Protein AF-A0A838RJD8-F1 (afdb_monomer_lite)

pLDDT: mean 88.14, std 15.05, range [35.25, 98.0]

Foldseek 3Di:
DDDPPVVFVCLQQVDDVVVVVVCVVVVDDDPDDPVSGGGHDGDDDDFDACFDVVVVRHHDWFFQQADDDDDDPPDDAQAPDGHGDTDDPPDDTGD

Radius of gyration: 17.27 Å; chains: 1; bounding box: 35×30×44 Å

Sequence (95 aa):
MGGVEHPVTELVTGLDLVEWQIRVAEGETLPFAQEEIHLRGHAVEARLYAENPASDFLPITGQILLWHAPVSEGIRVDSGIQSGDYYDRRGASFL

Secondary structure (DSSP, 8-state):
---TTHHHHHHHH---HHHHHHHHHTTPPPS--GGG----S--------SEEGGGTTEE--EE---------TT--------TT-EE-TTS----

Structure (mmCIF, N/CA/C/O backbone):
data_AF-A0A838RJD8-F1
#
_entry.id   AF-A0A838RJD8-F1
#
loop_
_atom_si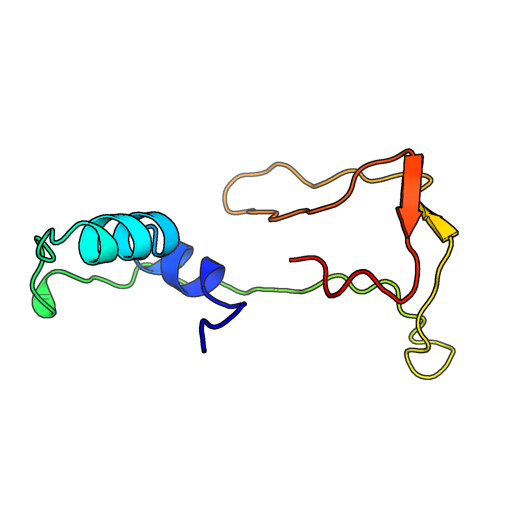te.group_PDB
_atom_site.id
_atom_site.type_symbol
_atom_site.label_atom_id
_atom_site.label_alt_id
_atom_site.label_comp_id
_atom_site.label_asym_id
_atom_site.label_entity_id
_atom_site.label_seq_id
_atom_site.pdbx_PDB_ins_code
_atom_site.Cartn_x
_atom_site.Cartn_y
_atom_site.Cartn_z
_atom_site.occupancy
_atom_site.B_iso_or_equiv
_atom_site.auth_seq_id
_atom_site.auth_comp_id
_atom_site.auth_asym_id
_atom_site.auth_atom_id
_atom_site.pdbx_PDB_model_num
ATOM 1 N N . MET A 1 1 ? 7.409 6.308 10.945 1.00 35.25 1 MET A N 1
ATOM 2 C CA . MET A 1 1 ? 7.430 4.831 10.939 1.00 35.25 1 MET A CA 1
ATOM 3 C C . MET A 1 1 ? 5.996 4.375 10.689 1.00 35.25 1 MET A C 1
ATOM 5 O O . MET A 1 1 ? 5.335 3.912 11.601 1.00 35.25 1 MET A O 1
ATOM 9 N N . GLY A 1 2 ? 5.481 4.659 9.489 1.00 45.09 2 GLY A N 1
ATOM 10 C CA . GLY A 1 2 ? 4.207 4.129 9.009 1.00 45.09 2 GLY A CA 1
ATOM 11 C C . GLY A 1 2 ? 4.564 3.019 8.038 1.00 45.09 2 GLY A C 1
ATOM 12 O O . GLY A 1 2 ? 5.359 3.258 7.128 1.00 45.09 2 GLY A O 1
ATOM 13 N N . GLY A 1 3 ? 4.104 1.808 8.321 1.00 55.28 3 GLY A N 1
ATOM 14 C CA . GLY A 1 3 ? 4.295 0.672 7.439 1.00 55.28 3 GLY A CA 1
ATOM 15 C C . GLY A 1 3 ? 3.662 0.953 6.084 1.00 55.28 3 GLY A C 1
ATOM 16 O O . GLY A 1 3 ? 2.519 1.397 6.021 1.00 55.28 3 GLY A O 1
ATOM 17 N N . VAL A 1 4 ? 4.411 0.710 5.013 1.00 65.81 4 VAL A N 1
ATOM 18 C CA . VAL A 1 4 ? 3.895 0.746 3.634 1.00 65.81 4 VAL A CA 1
ATOM 19 C C . VAL A 1 4 ? 2.809 -0.337 3.461 1.00 65.81 4 VAL A C 1
ATOM 21 O O . VAL A 1 4 ? 1.915 -0.194 2.649 1.00 65.81 4 VAL A O 1
ATOM 24 N N . GLU A 1 5 ? 2.828 -1.360 4.318 1.00 80.00 5 GLU A N 1
ATOM 25 C CA . GLU A 1 5 ? 1.904 -2.493 4.412 1.00 80.00 5 GLU A CA 1
ATOM 26 C C . GLU A 1 5 ? 0.527 -2.189 5.048 1.00 80.00 5 GLU A C 1
ATOM 28 O O . GLU A 1 5 ? -0.188 -3.104 5.461 1.00 80.00 5 GLU A O 1
ATOM 33 N N . HIS A 1 6 ? 0.122 -0.922 5.179 1.00 89.25 6 HIS A N 1
ATOM 34 C CA . HIS A 1 6 ? -1.213 -0.602 5.697 1.00 89.25 6 HIS A CA 1
ATOM 35 C C . HIS A 1 6 ? -2.376 -1.189 4.862 1.00 89.25 6 HIS A C 1
ATOM 37 O O . HIS A 1 6 ? -3.346 -1.623 5.495 1.00 89.25 6 HIS A O 1
ATOM 43 N N . PRO A 1 7 ? -2.303 -1.343 3.517 1.00 92.69 7 PRO A N 1
ATOM 44 C CA . PRO A 1 7 ? -3.428 -1.850 2.728 1.00 92.69 7 PRO A CA 1
ATOM 45 C C . PRO A 1 7 ? -3.925 -3.231 3.165 1.00 92.69 7 PRO A C 1
ATOM 47 O O . PRO A 1 7 ? -5.133 -3.473 3.171 1.00 92.69 7 PRO A O 1
ATOM 50 N N . VAL A 1 8 ? -3.034 -4.137 3.595 1.00 94.69 8 VAL A N 1
ATOM 51 C CA . VAL A 1 8 ? -3.474 -5.459 4.079 1.00 94.69 8 VAL A CA 1
ATOM 52 C C . VAL A 1 8 ? -4.290 -5.357 5.361 1.00 94.69 8 VAL A C 1
ATOM 54 O O . VAL A 1 8 ? -5.261 -6.093 5.517 1.00 94.69 8 VAL A O 1
ATOM 57 N N . THR A 1 9 ? -3.934 -4.431 6.255 1.00 94.31 9 THR A N 1
ATOM 58 C CA . THR A 1 9 ? -4.666 -4.196 7.507 1.00 94.31 9 THR A CA 1
ATOM 59 C C . THR A 1 9 ? -6.024 -3.576 7.215 1.00 94.31 9 THR A C 1
ATOM 61 O O . THR A 1 9 ? -7.033 -4.014 7.767 1.00 94.31 9 THR A O 1
ATOM 64 N N . GLU A 1 10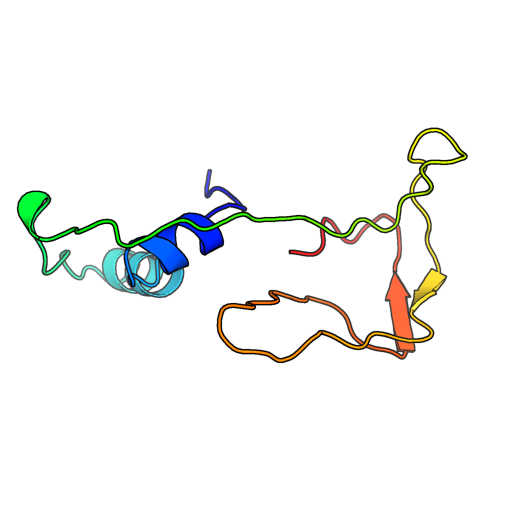 ? -6.070 -2.601 6.311 1.00 95.19 10 GLU A N 1
ATOM 65 C CA . GLU A 1 10 ? -7.304 -1.930 5.898 1.00 95.19 10 GLU A CA 1
ATOM 66 C C . GLU A 1 10 ? -8.286 -2.920 5.260 1.00 95.19 10 GLU A C 1
ATOM 68 O O . GLU A 1 10 ? -9.464 -2.931 5.609 1.00 95.19 10 GLU A O 1
ATOM 73 N N . LEU A 1 11 ? -7.807 -3.830 4.404 1.00 95.06 11 LEU A N 1
ATOM 74 C CA . LEU A 1 11 ? -8.664 -4.825 3.751 1.00 95.06 11 LEU A CA 1
ATOM 75 C C . LEU A 1 11 ? -9.283 -5.836 4.726 1.00 95.06 11 LEU A C 1
ATOM 77 O O . LEU A 1 11 ? -10.421 -6.255 4.515 1.00 95.06 11 LEU A O 1
ATOM 81 N N . VAL A 1 12 ? -8.570 -6.230 5.788 1.00 96.25 12 VAL A N 1
ATOM 82 C CA . VAL A 1 12 ? -9.101 -7.203 6.762 1.00 96.25 12 VAL A CA 1
ATOM 83 C C . VAL A 1 12 ? -9.873 -6.557 7.913 1.00 96.25 12 VAL A C 1
ATOM 85 O O . VAL A 1 12 ? -10.703 -7.228 8.520 1.00 96.25 12 VAL A O 1
ATOM 88 N N . THR A 1 13 ? -9.625 -5.285 8.235 1.00 95.38 13 THR A N 1
ATOM 89 C CA . THR A 1 13 ? -10.338 -4.561 9.310 1.00 95.38 13 THR A CA 1
ATOM 90 C C . THR A 1 13 ? -11.501 -3.715 8.793 1.00 95.38 13 THR A C 1
ATOM 92 O O . THR A 1 13 ? -12.452 -3.466 9.531 1.00 95.38 13 THR A O 1
ATOM 95 N N . GLY A 1 14 ? -11.444 -3.272 7.535 1.00 94.19 14 GLY A N 1
ATOM 96 C CA . GLY A 1 14 ? -12.358 -2.284 6.965 1.00 94.19 14 GLY A CA 1
ATOM 97 C C . GLY A 1 14 ? -12.112 -0.848 7.442 1.00 94.19 14 GLY A C 1
ATOM 98 O O . GLY A 1 14 ? -12.944 0.015 7.176 1.00 94.19 14 GLY A O 1
ATOM 99 N N . LEU A 1 15 ? -11.018 -0.588 8.163 1.00 94.62 15 LEU A N 1
ATOM 100 C CA . LEU A 1 15 ? -10.631 0.754 8.603 1.00 94.62 15 LEU A CA 1
ATOM 101 C C . LEU A 1 15 ? -9.745 1.414 7.544 1.00 94.62 15 LEU A C 1
ATOM 103 O O . LEU A 1 15 ? -8.887 0.741 6.989 1.00 94.62 15 LEU A O 1
ATOM 107 N N . ASP A 1 16 ? -9.909 2.715 7.309 1.00 94.25 16 ASP A N 1
ATOM 108 C CA . ASP A 1 16 ? -8.968 3.529 6.528 1.00 94.25 16 ASP A CA 1
ATOM 109 C C . ASP A 1 16 ? -7.948 4.161 7.485 1.00 94.25 16 ASP A C 1
ATOM 111 O O . ASP A 1 16 ? -8.287 5.006 8.320 1.00 94.25 16 ASP A O 1
ATOM 115 N N . LEU A 1 17 ? -6.694 3.710 7.426 1.00 93.31 17 LEU A N 1
ATOM 116 C CA . LEU A 1 17 ? -5.682 4.142 8.384 1.00 93.31 17 LEU A CA 1
ATOM 117 C C . LEU A 1 17 ? -5.147 5.537 8.061 1.00 93.31 17 LEU A C 1
ATOM 119 O O . LEU A 1 17 ? -4.749 6.246 8.986 1.00 93.31 17 LEU A O 1
ATOM 123 N N . VAL A 1 18 ? -5.163 5.955 6.794 1.00 93.19 18 VAL A N 1
ATOM 124 C CA . VAL A 1 18 ? -4.752 7.308 6.396 1.00 93.19 18 VAL A CA 1
ATOM 125 C C . VAL A 1 18 ? -5.792 8.325 6.861 1.00 93.19 18 VAL A C 1
ATOM 127 O O . VAL A 1 18 ? -5.429 9.357 7.428 1.00 93.19 18 VAL A O 1
ATOM 130 N N . GLU A 1 19 ? -7.080 8.014 6.712 1.00 94.81 19 GLU A N 1
ATOM 131 C CA . GLU A 1 19 ? -8.168 8.839 7.239 1.00 94.81 19 GLU A CA 1
ATOM 132 C C . GLU A 1 19 ? -8.031 9.036 8.757 1.00 94.81 19 GLU A C 1
ATOM 134 O O . GLU A 1 19 ? -8.032 10.170 9.244 1.00 94.81 19 GLU A O 1
ATOM 139 N N . TRP A 1 20 ? -7.857 7.950 9.520 1.00 94.25 20 TRP A N 1
ATOM 140 C CA . TRP A 1 20 ? -7.735 8.041 10.978 1.00 94.25 20 TRP A CA 1
ATOM 141 C C . TRP A 1 20 ? -6.463 8.752 11.437 1.00 94.25 20 TRP A C 1
ATOM 143 O O . TRP A 1 20 ? -6.497 9.454 12.448 1.00 94.25 20 TRP A O 1
ATOM 153 N N . GLN A 1 21 ? -5.360 8.631 10.696 1.00 94.56 21 GLN A N 1
ATOM 154 C CA . GLN A 1 21 ? -4.152 9.413 10.965 1.00 94.56 21 GLN A CA 1
ATOM 155 C C . GLN A 1 21 ? -4.423 10.918 10.882 1.00 94.56 21 GLN A C 1
ATOM 157 O O . GLN A 1 21 ? -3.978 11.658 11.761 1.00 94.56 21 GLN A O 1
ATOM 162 N N . ILE A 1 22 ? -5.166 11.367 9.865 1.00 95.50 22 ILE A N 1
ATOM 163 C CA . ILE A 1 22 ? -5.515 12.783 9.689 1.00 95.50 22 ILE A CA 1
ATOM 164 C C . ILE A 1 22 ? -6.456 13.243 10.807 1.00 95.50 22 ILE A C 1
ATOM 166 O O . ILE A 1 22 ? -6.154 14.221 11.485 1.00 95.50 22 ILE A O 1
ATOM 170 N N . ARG A 1 23 ? -7.540 12.505 11.071 1.00 96.38 23 ARG A N 1
ATOM 171 C CA . ARG A 1 23 ? -8.519 12.852 12.119 1.00 96.38 23 ARG A CA 1
ATOM 172 C C . ARG A 1 23 ? -7.883 12.976 13.504 1.00 96.38 23 ARG A C 1
ATOM 174 O O . ARG A 1 23 ? -8.118 13.946 14.221 1.00 96.38 23 ARG A O 1
ATOM 181 N N . VAL A 1 24 ? -7.027 12.022 13.877 1.00 96.31 24 VAL A N 1
ATOM 182 C CA . VAL A 1 24 ? -6.298 12.074 15.155 1.00 96.31 24 VAL A CA 1
ATOM 183 C C . VAL A 1 24 ? -5.328 13.259 15.187 1.00 96.31 24 VAL A C 1
ATOM 185 O O . VAL A 1 24 ? -5.197 13.910 16.223 1.00 96.31 24 VAL A O 1
ATOM 188 N N . ALA A 1 25 ? -4.672 13.582 14.067 1.00 96.56 25 ALA A N 1
ATOM 189 C CA . ALA A 1 25 ? -3.813 14.763 13.972 1.00 96.56 25 ALA A CA 1
ATOM 190 C C . ALA A 1 25 ? -4.596 16.084 14.118 1.00 96.56 25 ALA A C 1
ATOM 192 O O . ALA A 1 25 ? -4.047 17.061 14.627 1.00 96.56 25 ALA A O 1
ATOM 193 N N . GLU A 1 26 ? -5.876 16.102 13.741 1.00 98.00 26 GLU A N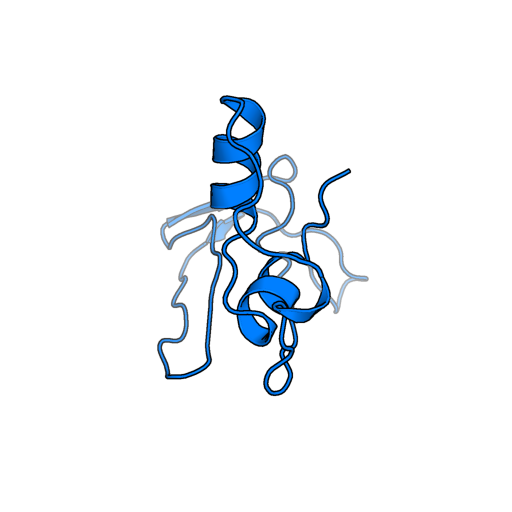 1
ATOM 194 C CA . GLU A 1 26 ? -6.810 17.217 13.957 1.00 98.00 26 GLU A CA 1
ATOM 195 C C . GLU A 1 26 ? -7.412 17.250 15.377 1.00 98.00 26 GLU A C 1
ATOM 197 O O . GLU A 1 26 ? -8.157 18.168 15.722 1.00 98.00 26 GLU A O 1
ATOM 202 N N . GLY A 1 27 ? -7.043 16.297 16.240 1.00 97.56 27 GLY A N 1
ATOM 203 C CA . GLY A 1 27 ? -7.465 16.236 17.639 1.00 97.56 27 GLY A CA 1
ATOM 204 C C . GLY A 1 27 ? -8.745 15.435 17.887 1.00 97.56 27 GLY A C 1
ATOM 205 O O . GLY A 1 27 ? -9.249 15.450 19.012 1.00 97.56 27 GLY A O 1
ATOM 206 N N . GLU A 1 28 ? -9.270 14.726 16.883 1.00 97.75 28 GLU A N 1
ATOM 207 C CA . GLU A 1 28 ? -10.365 13.777 17.090 1.00 97.75 28 GLU A CA 1
ATOM 208 C C . GLU A 1 28 ? -9.900 12.556 17.902 1.00 97.75 28 GLU A C 1
ATOM 210 O O . GLU A 1 28 ? -8.755 12.105 17.822 1.00 97.75 28 GLU A O 1
ATOM 215 N N . THR A 1 29 ? -10.815 11.981 18.682 1.00 95.56 29 THR A N 1
ATOM 216 C CA . THR A 1 29 ? -10.599 10.707 19.380 1.00 95.56 29 THR A CA 1
ATOM 217 C C . THR A 1 29 ? -11.059 9.538 18.518 1.00 95.56 29 THR A C 1
ATOM 219 O O . THR A 1 29 ? -12.046 9.659 17.795 1.00 95.56 29 THR A O 1
ATOM 222 N N . LEU A 1 30 ? -10.422 8.373 18.662 1.00 93.94 30 LEU A N 1
ATOM 223 C CA . LEU A 1 30 ? -10.900 7.144 18.025 1.00 93.94 30 LEU A CA 1
ATOM 224 C C . LEU A 1 30 ? -12.305 6.789 18.551 1.00 93.94 30 LEU A C 1
ATOM 226 O O . LEU A 1 30 ? -12.487 6.727 19.769 1.00 93.94 30 LEU A O 1
ATOM 230 N N . PRO A 1 31 ? -13.299 6.550 17.676 1.00 90.75 31 PRO A N 1
ATOM 231 C CA . PRO A 1 31 ? -14.676 6.286 18.093 1.00 90.75 31 PRO A CA 1
ATOM 232 C C . PRO A 1 31 ? -14.932 4.817 18.454 1.00 90.75 31 PRO A C 1
ATOM 234 O O . PRO A 1 31 ? -16.072 4.464 18.738 1.00 90.75 31 PRO A O 1
ATOM 237 N N . PHE A 1 32 ? -13.906 3.968 18.398 1.00 92.62 32 PHE A N 1
ATOM 238 C CA . PHE A 1 32 ? -13.997 2.528 18.620 1.00 92.62 32 PHE A CA 1
ATOM 239 C C . PHE A 1 32 ? -13.023 2.070 19.707 1.00 92.62 32 PHE A C 1
ATOM 241 O O . PHE A 1 32 ? -11.893 2.555 19.812 1.00 92.62 32 PHE A O 1
A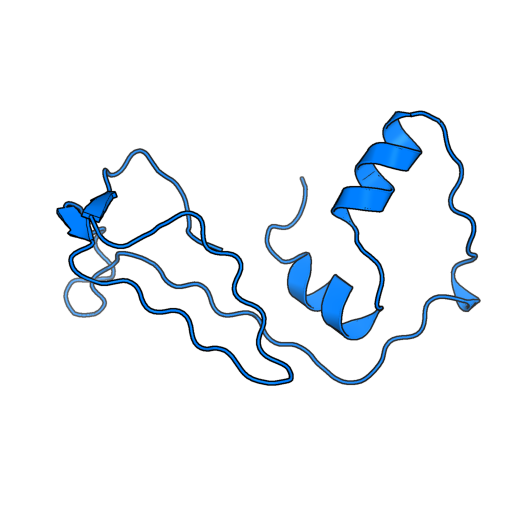TOM 248 N N . ALA A 1 33 ? -13.467 1.100 20.498 1.00 94.94 33 ALA A N 1
ATOM 249 C CA . ALA A 1 33 ? -12.649 0.327 21.415 1.00 94.94 33 ALA A CA 1
ATOM 250 C C . ALA A 1 33 ? -11.957 -0.842 20.693 1.00 94.94 33 ALA A C 1
ATOM 252 O O . ALA A 1 33 ? -12.314 -1.225 19.577 1.00 94.94 33 ALA A O 1
ATOM 253 N N . GLN A 1 34 ? -10.965 -1.446 21.350 1.00 94.50 34 GLN A N 1
ATOM 254 C CA . GLN A 1 34 ? -10.191 -2.552 20.781 1.00 94.50 34 GLN A CA 1
ATOM 255 C C . GLN A 1 34 ? -11.074 -3.759 20.426 1.00 94.50 34 GLN A C 1
ATOM 257 O O . GLN A 1 34 ? -10.815 -4.450 19.443 1.00 94.50 34 GLN A O 1
ATOM 262 N N . GLU A 1 35 ? -12.118 -4.015 21.212 1.00 96.38 35 GLU A N 1
ATOM 263 C CA . GLU A 1 35 ? -13.026 -5.152 21.049 1.00 96.38 35 GLU A CA 1
ATOM 264 C C . GLU A 1 35 ? -13.969 -5.001 19.844 1.00 96.38 35 GLU A C 1
ATOM 266 O O . GLU A 1 35 ? -14.527 -5.994 19.377 1.00 96.38 35 GLU A O 1
ATOM 271 N N . GLU A 1 36 ? -14.129 -3.778 19.331 1.00 95.06 36 GLU A N 1
ATOM 272 C CA . GLU A 1 36 ? -14.960 -3.462 18.162 1.00 95.06 36 GLU A CA 1
ATOM 273 C C . GLU A 1 36 ? -14.205 -3.668 16.836 1.00 95.06 36 GLU A C 1
ATOM 275 O O . GLU A 1 36 ? -14.812 -3.691 15.762 1.00 95.06 36 GLU A O 1
ATOM 280 N N . ILE A 1 37 ? -12.881 -3.860 16.889 1.00 94.94 37 ILE A N 1
ATOM 281 C CA . ILE A 1 37 ? -12.050 -4.110 15.710 1.00 94.94 37 ILE A CA 1
ATOM 282 C C . ILE A 1 37 ? -12.079 -5.605 15.385 1.00 94.94 37 ILE A C 1
ATOM 284 O O . ILE A 1 37 ? -11.461 -6.435 16.056 1.00 94.94 37 ILE A O 1
ATOM 288 N N . HIS A 1 38 ? -12.781 -5.957 14.310 1.00 96.38 38 HIS A N 1
ATOM 289 C CA . HIS A 1 38 ? -12.913 -7.338 13.854 1.00 96.38 38 HIS A CA 1
ATOM 290 C C . HIS A 1 38 ? -12.106 -7.592 12.581 1.00 96.38 38 HIS A C 1
ATOM 292 O O . HIS A 1 38 ? -12.270 -6.894 11.584 1.00 96.38 38 HIS A O 1
ATOM 298 N N . LEU A 1 39 ? -11.296 -8.653 12.591 1.00 96.38 39 LEU A N 1
ATOM 299 C CA . LEU A 1 39 ? -10.591 -9.140 11.405 1.00 96.38 39 LEU A CA 1
ATOM 300 C C . LEU A 1 39 ? -11.512 -10.041 10.574 1.00 96.38 39 LEU A C 1
ATOM 302 O O . LEU A 1 39 ? -12.084 -11.004 11.091 1.00 96.38 39 LEU A O 1
ATOM 306 N N . ARG A 1 40 ? -11.645 -9.749 9.280 1.00 96.06 40 ARG A N 1
ATOM 307 C CA . ARG A 1 40 ? -12.475 -10.496 8.331 1.00 96.06 40 ARG A CA 1
ATOM 308 C C . ARG A 1 40 ? -11.624 -10.997 7.170 1.00 96.06 40 ARG A C 1
ATOM 310 O O . ARG A 1 40 ? -11.050 -10.212 6.424 1.00 96.06 40 ARG A O 1
ATOM 317 N N . GLY A 1 41 ? -11.594 -12.317 6.994 1.00 95.75 41 GLY A N 1
ATOM 318 C CA . GLY A 1 41 ? -10.866 -12.956 5.898 1.00 95.75 41 GLY A CA 1
ATOM 319 C C . GLY A 1 41 ? -9.349 -12.775 5.993 1.00 95.75 41 GLY A C 1
ATOM 320 O O . GLY A 1 41 ? -8.781 -12.708 7.083 1.00 95.75 41 GLY A O 1
ATOM 321 N N . HIS A 1 42 ? -8.701 -12.736 4.830 1.00 96.06 42 HIS A N 1
ATOM 322 C CA . HIS A 1 42 ? -7.257 -12.589 4.685 1.00 96.06 42 HIS A CA 1
ATOM 323 C C . HIS A 1 42 ? -6.950 -11.658 3.512 1.00 96.06 42 HIS A C 1
ATOM 325 O O . HIS A 1 42 ? -7.684 -11.646 2.525 1.00 96.06 42 HIS A O 1
ATOM 331 N N . ALA A 1 43 ? -5.838 -10.937 3.606 1.00 95.94 43 ALA A N 1
ATOM 332 C CA . ALA A 1 43 ? -5.297 -10.120 2.530 1.00 95.94 43 ALA A CA 1
ATOM 333 C C . ALA A 1 43 ? -3.803 -10.417 2.360 1.00 95.94 43 ALA A C 1
ATOM 335 O O . ALA A 1 43 ? -3.125 -10.804 3.314 1.00 95.94 43 ALA A O 1
ATOM 336 N N . VAL A 1 44 ? -3.303 -10.241 1.140 1.00 95.12 44 VAL A N 1
ATOM 337 C CA . VAL A 1 44 ? -1.883 -10.358 0.789 1.00 95.12 44 VAL A CA 1
ATOM 338 C C . VAL A 1 44 ? -1.522 -9.153 -0.070 1.00 95.12 44 VAL A C 1
ATOM 340 O O . VAL A 1 44 ? -2.297 -8.770 -0.941 1.00 95.12 44 VAL A O 1
ATOM 343 N N . GLU A 1 45 ? -0.347 -8.579 0.168 1.00 94.69 45 GLU A N 1
ATOM 344 C CA . GLU A 1 45 ? 0.231 -7.508 -0.646 1.00 94.69 45 GLU A CA 1
ATOM 345 C C . GLU A 1 45 ? 1.419 -8.055 -1.436 1.00 94.69 45 GLU A C 1
ATOM 347 O O . GLU A 1 45 ? 2.231 -8.826 -0.918 1.00 94.69 45 GLU A O 1
ATOM 352 N N . ALA A 1 46 ? 1.520 -7.638 -2.694 1.00 92.19 46 ALA A N 1
ATOM 353 C CA . ALA A 1 46 ? 2.682 -7.861 -3.537 1.00 92.19 46 ALA A CA 1
ATOM 354 C C . ALA A 1 46 ? 3.083 -6.526 -4.160 1.00 92.19 46 ALA A C 1
ATOM 356 O O . ALA A 1 46 ? 2.228 -5.807 -4.666 1.00 92.19 46 ALA A O 1
ATOM 357 N N . ARG A 1 47 ? 4.382 -6.225 -4.150 1.00 91.00 47 ARG A N 1
ATOM 358 C CA . ARG A 1 47 ? 4.923 -4.981 -4.704 1.00 91.00 47 ARG A CA 1
ATOM 359 C C . ARG A 1 47 ? 5.544 -5.227 -6.059 1.00 91.00 47 ARG A C 1
ATOM 361 O O . ARG A 1 47 ? 6.322 -6.170 -6.229 1.00 91.00 47 ARG A O 1
ATOM 368 N N . LEU A 1 48 ? 5.224 -4.356 -7.006 1.00 88.94 48 LEU A N 1
ATOM 369 C CA . LEU A 1 48 ? 5.811 -4.396 -8.333 1.00 88.94 48 LEU A CA 1
ATOM 370 C C . LEU A 1 48 ? 6.984 -3.418 -8.412 1.00 88.94 48 LEU A C 1
ATOM 372 O O . LEU A 1 48 ? 6.802 -2.203 -8.426 1.00 88.94 48 LEU A O 1
ATOM 376 N N . TYR A 1 49 ? 8.196 -3.960 -8.499 1.00 88.94 49 TYR A N 1
ATOM 377 C CA . TYR A 1 49 ? 9.417 -3.170 -8.624 1.00 88.94 49 TYR A CA 1
ATOM 378 C C . TYR A 1 49 ? 9.919 -3.136 -10.067 1.00 88.94 49 TYR A C 1
ATOM 380 O O . TYR A 1 49 ? 9.916 -4.145 -10.773 1.00 88.94 49 TYR A O 1
ATOM 388 N N . ALA A 1 50 ? 10.404 -1.969 -10.493 1.00 90.38 50 ALA A N 1
ATOM 389 C CA . ALA A 1 50 ? 11.155 -1.810 -11.735 1.00 90.38 50 ALA A CA 1
ATOM 390 C C . ALA A 1 50 ? 12.589 -2.339 -11.549 1.00 90.38 50 ALA A C 1
ATOM 392 O O . ALA A 1 50 ? 13.558 -1.585 -11.556 1.00 90.38 50 ALA A O 1
ATOM 393 N N . GLU A 1 51 ? 12.710 -3.645 -11.336 1.00 91.62 51 GLU A N 1
ATOM 394 C CA . GLU A 1 51 ? 13.958 -4.376 -11.116 1.00 91.62 51 GLU A CA 1
ATOM 395 C C . GLU A 1 51 ? 14.031 -5.564 -12.078 1.00 91.62 51 GLU A C 1
ATOM 397 O O . GLU A 1 51 ? 13.003 -6.094 -12.499 1.00 91.62 51 GLU A O 1
ATOM 402 N N . ASN A 1 52 ? 15.243 -5.987 -12.449 1.00 91.50 52 ASN A N 1
ATOM 403 C CA . ASN A 1 52 ? 15.449 -7.136 -13.332 1.00 91.50 52 ASN A CA 1
ATOM 404 C C . ASN A 1 52 ? 15.875 -8.390 -12.544 1.00 91.50 52 ASN A C 1
ATOM 406 O O . ASN A 1 52 ? 17.058 -8.507 -12.214 1.00 91.50 52 ASN A O 1
ATOM 410 N N . PRO A 1 53 ? 14.996 -9.386 -12.319 1.00 92.94 53 PRO A N 1
ATOM 411 C CA . PRO A 1 53 ? 15.362 -10.607 -11.596 1.00 92.94 53 PRO A CA 1
ATOM 412 C C . PRO A 1 53 ? 16.471 -11.419 -12.282 1.00 92.94 53 PRO A C 1
ATOM 414 O O . PRO A 1 53 ? 17.261 -12.079 -11.615 1.00 92.94 53 PRO A O 1
ATOM 417 N N . ALA A 1 54 ? 16.570 -11.354 -13.616 1.00 95.94 54 ALA A N 1
ATOM 418 C CA . ALA A 1 54 ? 17.618 -12.041 -14.376 1.00 95.94 54 ALA A CA 1
ATOM 419 C C . ALA A 1 54 ? 18.987 -11.345 -14.274 1.00 95.94 54 ALA A C 1
ATOM 421 O O . ALA A 1 54 ? 19.992 -11.865 -14.756 1.00 95.94 54 ALA A O 1
ATOM 422 N N . SER A 1 55 ? 19.037 -10.154 -13.682 1.00 93.38 55 SER A N 1
ATOM 423 C CA . SER A 1 55 ? 20.257 -9.384 -13.453 1.00 93.38 55 SER A CA 1
ATOM 424 C C . SER A 1 55 ? 20.333 -8.950 -11.993 1.00 93.38 55 SER A C 1
ATOM 426 O O . SER A 1 55 ? 20.507 -7.770 -11.722 1.00 93.38 55 SER A O 1
ATOM 428 N N . ASP A 1 56 ? 20.163 -9.905 -11.073 1.00 94.38 56 ASP A N 1
ATOM 429 C CA . ASP A 1 56 ? 20.307 -9.712 -9.620 1.00 94.38 56 ASP A CA 1
ATOM 430 C C . ASP A 1 56 ? 19.473 -8.540 -9.069 1.00 94.38 56 ASP A C 1
ATOM 432 O O . ASP A 1 56 ? 19.940 -7.731 -8.273 1.00 94.38 56 ASP A O 1
ATOM 436 N N . PHE A 1 57 ? 18.237 -8.411 -9.566 1.00 91.12 57 PHE A N 1
ATOM 437 C CA . PHE A 1 57 ? 17.292 -7.351 -9.195 1.00 91.12 57 PHE A CA 1
ATOM 438 C C . PHE A 1 57 ? 17.843 -5.932 -9.401 1.00 91.12 57 PHE A C 1
ATOM 440 O O . PHE A 1 57 ? 17.444 -4.989 -8.721 1.00 91.12 57 PHE A O 1
ATOM 447 N N . LEU A 1 58 ? 18.743 -5.741 -10.373 1.00 91.19 58 LEU A N 1
ATOM 448 C CA . LEU A 1 58 ? 19.238 -4.407 -10.699 1.00 91.19 58 LEU A CA 1
ATOM 449 C C . LEU A 1 58 ? 18.073 -3.472 -11.081 1.00 91.19 58 LEU A C 1
ATOM 451 O O . LEU A 1 58 ? 17.232 -3.864 -11.901 1.00 91.19 58 LEU A O 1
ATOM 455 N N . PRO A 1 59 ? 18.044 -2.231 -10.553 1.00 89.94 59 PRO A N 1
ATOM 456 C CA . PRO A 1 59 ? 17.022 -1.257 -10.906 1.00 89.94 59 PRO A CA 1
ATOM 457 C C . PRO A 1 59 ? 17.030 -0.939 -12.399 1.00 89.94 59 PRO A C 1
ATOM 459 O O . PRO A 1 59 ? 18.083 -0.707 -12.999 1.00 89.94 59 PRO A O 1
ATOM 462 N N . ILE A 1 60 ? 15.838 -0.862 -12.971 1.00 89.25 60 ILE A N 1
ATOM 463 C CA . ILE A 1 60 ? 15.582 -0.464 -14.349 1.00 89.25 60 ILE A CA 1
ATOM 464 C C . ILE A 1 60 ? 14.991 0.944 -14.323 1.00 89.25 60 ILE A C 1
ATOM 466 O O . ILE A 1 60 ? 14.118 1.241 -13.515 1.00 89.25 60 ILE A O 1
ATOM 470 N N . THR A 1 61 ? 15.455 1.813 -15.216 1.00 90.88 61 THR A N 1
ATOM 471 C CA . THR A 1 61 ? 14.877 3.140 -15.467 1.00 90.88 61 THR A CA 1
ATOM 472 C C . THR A 1 61 ? 14.415 3.235 -16.915 1.00 90.88 61 THR A C 1
ATOM 474 O O . THR A 1 61 ? 14.869 2.474 -17.772 1.00 90.88 61 THR A O 1
ATOM 477 N N . GLY A 1 62 ? 13.508 4.164 -17.205 1.00 92.50 62 GLY A N 1
ATOM 478 C CA . GLY A 1 62 ? 12.998 4.370 -18.556 1.00 92.50 62 GLY A CA 1
ATOM 479 C C . GLY A 1 62 ? 11.530 4.763 -18.593 1.00 92.50 62 GLY A C 1
ATOM 480 O O . GLY A 1 62 ? 10.897 4.992 -17.565 1.00 92.50 62 GLY A O 1
ATOM 481 N N . GLN A 1 63 ? 10.990 4.841 -19.805 1.00 95.00 63 GLN A N 1
ATOM 482 C CA . GLN A 1 63 ? 9.584 5.153 -20.016 1.00 95.00 63 GLN A CA 1
ATOM 483 C C . GLN A 1 63 ? 8.703 3.929 -19.741 1.00 95.00 63 GLN A C 1
ATOM 485 O O . GLN A 1 63 ? 8.954 2.840 -20.261 1.00 95.00 63 GLN A O 1
ATOM 490 N N . ILE A 1 64 ? 7.628 4.125 -18.981 1.00 94.06 64 ILE A N 1
ATOM 491 C CA . ILE A 1 64 ? 6.563 3.141 -18.801 1.00 94.06 64 ILE A CA 1
ATOM 492 C C . ILE A 1 64 ? 5.711 3.171 -20.064 1.00 94.06 64 ILE A C 1
ATOM 494 O O . ILE A 1 64 ? 4.882 4.054 -20.258 1.00 94.06 64 ILE A O 1
ATOM 498 N N . LEU A 1 65 ? 5.944 2.220 -20.964 1.00 96.06 65 LEU A N 1
ATOM 499 C CA . LEU A 1 65 ? 5.235 2.175 -22.246 1.00 96.06 65 LEU A CA 1
ATOM 500 C C . LEU A 1 65 ? 3.747 1.861 -22.068 1.00 96.06 65 LEU A C 1
ATOM 502 O O . LEU A 1 65 ? 2.908 2.405 -22.782 1.00 96.06 65 LEU A O 1
ATOM 506 N N . LEU A 1 66 ? 3.434 0.980 -21.118 1.00 95.69 66 LEU A N 1
ATOM 507 C CA . LEU A 1 66 ? 2.079 0.555 -20.811 1.00 95.69 66 LEU A CA 1
ATOM 508 C C . LEU A 1 66 ? 1.967 0.197 -19.329 1.00 95.69 66 LEU A C 1
ATOM 510 O O . LEU A 1 66 ? 2.729 -0.619 -18.817 1.00 95.69 66 LEU A O 1
ATOM 514 N N . TRP A 1 67 ? 0.961 0.765 -18.684 1.00 94.62 67 TRP A N 1
ATOM 515 C CA . TRP A 1 67 ? 0.456 0.370 -17.381 1.00 94.62 67 TRP A CA 1
ATOM 516 C C . TRP A 1 67 ? -1.042 0.110 -17.502 1.00 94.62 67 TRP A C 1
ATOM 518 O O . TRP A 1 67 ? -1.794 0.972 -17.958 1.00 94.62 67 TRP A O 1
ATOM 528 N N . HIS A 1 68 ? -1.465 -1.089 -17.114 1.00 95.38 68 HIS A N 1
ATOM 529 C CA . HIS A 1 68 ? -2.866 -1.485 -17.101 1.00 95.38 68 HIS A CA 1
ATOM 530 C C . HIS A 1 68 ? -3.138 -2.293 -15.833 1.00 95.38 68 HIS A C 1
ATOM 532 O O . HIS A 1 68 ? -2.867 -3.495 -15.775 1.00 95.38 68 HIS A O 1
ATOM 538 N N . ALA A 1 69 ? -3.644 -1.609 -14.810 1.00 93.38 69 ALA A N 1
ATOM 539 C CA . ALA A 1 69 ? -3.996 -2.230 -13.544 1.00 93.38 69 ALA A CA 1
ATOM 540 C C . ALA A 1 69 ? -5.212 -3.166 -13.712 1.00 93.38 69 ALA A C 1
ATOM 542 O O . ALA A 1 69 ? -6.166 -2.812 -14.412 1.00 93.38 69 ALA A O 1
ATOM 543 N N . PRO A 1 70 ? -5.209 -4.357 -13.087 1.00 93.75 70 PRO A N 1
ATOM 544 C CA . PRO A 1 70 ? -6.389 -5.211 -13.049 1.00 93.75 70 PRO A CA 1
ATOM 545 C C . PRO A 1 70 ? -7.524 -4.540 -12.267 1.00 93.75 70 PRO A C 1
ATOM 547 O O . PRO A 1 70 ? -7.291 -3.873 -11.262 1.00 93.75 70 PRO A O 1
ATOM 550 N N . VAL A 1 71 ? -8.762 -4.769 -12.707 1.00 93.81 71 VAL A N 1
ATOM 551 C CA . VAL A 1 71 ? -9.971 -4.339 -11.996 1.00 93.81 71 VAL A CA 1
ATOM 552 C C . VAL A 1 71 ? -10.858 -5.558 -11.791 1.00 93.81 71 VAL A C 1
ATOM 554 O O . VAL A 1 71 ? -11.432 -6.087 -12.743 1.00 93.81 71 VAL A O 1
ATOM 557 N N . SER A 1 72 ? -10.956 -6.019 -10.548 1.00 95.31 72 SER A N 1
ATOM 558 C CA . SER A 1 72 ? -11.874 -7.084 -10.150 1.00 95.31 72 SER A CA 1
ATOM 559 C C . SER A 1 72 ? -12.224 -6.970 -8.671 1.00 95.31 72 SER A C 1
ATOM 561 O O . SER A 1 72 ? -11.538 -6.294 -7.905 1.00 95.31 72 SER A O 1
ATOM 563 N N . GLU A 1 73 ? -13.278 -7.669 -8.257 1.00 93.94 73 GLU A N 1
ATOM 564 C CA . GLU A 1 73 ? -13.625 -7.788 -6.842 1.00 93.94 73 GLU A CA 1
ATOM 565 C C . GLU A 1 73 ? -12.446 -8.362 -6.038 1.00 93.94 73 GLU A C 1
ATOM 567 O O . GLU A 1 73 ? -11.756 -9.277 -6.495 1.00 93.94 73 GLU A O 1
ATOM 572 N N . GLY A 1 74 ? -12.191 -7.784 -4.862 1.00 91.31 74 GLY A N 1
ATOM 573 C CA . GLY A 1 74 ? -11.100 -8.194 -3.975 1.00 91.31 74 GLY A CA 1
ATOM 574 C C . GLY A 1 74 ? -9.693 -7.778 -4.419 1.00 91.31 74 GLY A C 1
ATOM 575 O O . GLY A 1 74 ? -8.741 -8.087 -3.708 1.00 91.31 74 GLY A O 1
ATOM 576 N N . ILE A 1 75 ? -9.540 -7.072 -5.547 1.00 94.94 75 ILE A N 1
ATOM 577 C CA . ILE A 1 75 ? -8.255 -6.511 -5.979 1.00 94.94 75 ILE A CA 1
ATOM 578 C C . ILE A 1 75 ? -8.216 -5.012 -5.680 1.00 94.94 75 ILE A C 1
ATOM 580 O O . ILE A 1 75 ? -9.056 -4.245 -6.149 1.00 94.94 75 ILE A O 1
ATOM 584 N N . ARG A 1 76 ? -7.187 -4.602 -4.938 1.00 94.50 76 ARG A N 1
ATOM 585 C CA . ARG A 1 76 ? -6.788 -3.208 -4.733 1.00 94.50 76 ARG A CA 1
ATOM 586 C C . ARG A 1 76 ? -5.426 -2.990 -5.383 1.00 94.50 76 ARG A C 1
ATOM 588 O O . ARG A 1 76 ? -4.559 -3.854 -5.282 1.00 94.50 76 ARG A O 1
ATOM 595 N N . VAL A 1 77 ? -5.260 -1.853 -6.052 1.00 94.38 77 VAL A N 1
ATOM 596 C CA . VAL A 1 77 ? -4.000 -1.449 -6.685 1.00 94.38 77 VAL A CA 1
ATOM 597 C C . VAL A 1 77 ? -3.720 -0.003 -6.303 1.00 94.38 77 V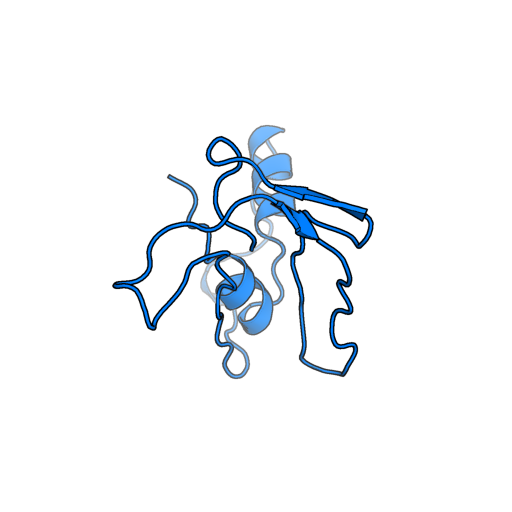AL A C 1
ATOM 599 O O . VAL A 1 77 ? -4.456 0.892 -6.715 1.00 94.38 77 VAL A O 1
ATOM 602 N N . ASP A 1 78 ? -2.640 0.215 -5.561 1.00 91.56 78 ASP A N 1
ATOM 603 C CA . ASP A 1 78 ? -2.225 1.534 -5.087 1.00 91.56 78 ASP A CA 1
ATOM 604 C C . ASP A 1 78 ? -1.087 2.063 -5.976 1.00 91.56 78 ASP A C 1
ATOM 606 O O . ASP A 1 78 ? 0.071 2.106 -5.597 1.00 91.56 78 ASP A O 1
ATOM 610 N N . SER A 1 79 ? -1.397 2.467 -7.209 1.00 89.81 79 SER A N 1
ATOM 611 C CA . SER A 1 79 ? -0.356 2.842 -8.176 1.00 89.81 79 SER A CA 1
ATOM 612 C C . SER A 1 79 ? 0.000 4.333 -8.154 1.00 89.81 79 SER A C 1
ATOM 614 O O . SER A 1 79 ? -0.877 5.193 -8.205 1.00 89.81 79 SER A O 1
ATOM 616 N N . GLY A 1 80 ? 1.301 4.639 -8.176 1.00 88.94 80 GLY A N 1
ATOM 617 C CA . GLY A 1 80 ? 1.840 5.991 -8.381 1.00 88.94 80 GLY A CA 1
ATOM 618 C C . GLY A 1 80 ? 2.313 6.282 -9.812 1.00 88.94 80 GLY A C 1
ATOM 619 O O . GLY A 1 80 ? 3.061 7.239 -10.002 1.00 88.94 80 GLY A O 1
ATOM 620 N N . ILE A 1 81 ? 1.950 5.442 -10.791 1.00 89.56 81 ILE A N 1
ATOM 621 C CA . ILE A 1 81 ? 2.401 5.531 -12.192 1.00 89.56 81 ILE A CA 1
ATOM 622 C C . ILE A 1 81 ? 1.270 5.368 -13.199 1.00 89.56 81 ILE A C 1
ATOM 624 O O . ILE A 1 81 ? 0.222 4.788 -12.923 1.00 89.56 81 ILE A O 1
ATOM 628 N N . GLN A 1 82 ? 1.541 5.811 -14.420 1.00 93.12 82 GLN A N 1
ATOM 629 C CA . GLN A 1 82 ? 0.697 5.619 -15.590 1.00 93.12 82 GLN A CA 1
ATOM 630 C C . GLN A 1 82 ? 1.533 5.388 -16.857 1.00 93.12 82 GLN A C 1
ATOM 632 O O . GLN A 1 82 ? 2.743 5.618 -16.908 1.00 93.12 82 GLN A O 1
ATOM 637 N N . SER A 1 83 ? 0.863 4.933 -17.918 1.00 95.88 83 SER A N 1
ATOM 638 C CA . SER A 1 83 ? 1.477 4.838 -19.246 1.00 95.88 83 SER A CA 1
ATOM 639 C C . SER A 1 83 ? 1.983 6.211 -19.694 1.00 95.88 83 SER A C 1
ATOM 641 O O . SER A 1 83 ? 1.263 7.202 -19.607 1.00 95.88 83 SER A O 1
ATOM 643 N N . GLY A 1 84 ? 3.200 6.259 -20.223 1.00 95.12 84 GLY A N 1
ATOM 644 C CA . GLY A 1 84 ? 3.863 7.478 -20.676 1.00 95.12 84 GLY A CA 1
ATOM 645 C C . GLY A 1 84 ? 4.781 8.121 -19.638 1.00 95.12 84 GLY A C 1
ATOM 646 O O . GLY A 1 84 ? 5.662 8.881 -20.046 1.00 95.12 84 GLY A O 1
ATOM 647 N N . ASP A 1 85 ? 4.643 7.785 -18.352 1.00 93.12 85 ASP A N 1
ATOM 648 C CA . ASP A 1 85 ? 5.539 8.275 -17.303 1.00 93.12 85 ASP A CA 1
ATOM 649 C C . ASP A 1 85 ? 6.982 7.810 -17.532 1.00 93.12 85 ASP A C 1
ATOM 651 O O . ASP A 1 85 ? 7.242 6.775 -18.151 1.00 93.12 85 ASP A O 1
ATOM 655 N N . TYR A 1 86 ? 7.939 8.568 -16.998 1.00 90.81 86 TYR A N 1
ATOM 656 C CA . TYR A 1 86 ? 9.352 8.206 -17.014 1.00 90.81 86 TYR A CA 1
ATOM 657 C C . TYR A 1 86 ? 9.839 7.912 -15.597 1.00 90.81 86 TYR A C 1
ATOM 659 O O . TYR A 1 86 ? 9.792 8.777 -14.724 1.00 90.81 86 TYR A O 1
ATOM 667 N N . TYR A 1 87 ? 10.352 6.705 -15.384 1.00 83.38 87 TYR A N 1
ATOM 668 C CA . TYR A 1 87 ? 10.901 6.275 -14.108 1.00 83.38 87 TYR A CA 1
ATOM 669 C C . TYR A 1 87 ? 12.422 6.488 -14.058 1.00 83.38 87 TYR A C 1
ATOM 671 O O . TYR A 1 87 ? 13.164 5.932 -14.870 1.00 83.38 87 TYR A O 1
ATOM 679 N N . ASP A 1 88 ? 12.888 7.290 -13.095 1.00 77.81 88 ASP A N 1
ATOM 680 C CA . ASP A 1 88 ? 14.301 7.487 -12.723 1.00 77.81 88 ASP A CA 1
ATOM 681 C C . ASP A 1 88 ? 14.537 6.919 -11.310 1.00 77.81 88 ASP A C 1
ATOM 683 O O . ASP A 1 88 ? 13.638 6.918 -10.470 1.00 77.81 88 ASP A O 1
ATOM 687 N N . ARG A 1 89 ? 15.780 6.524 -11.011 1.00 61.53 89 ARG A N 1
ATOM 688 C CA . ARG A 1 89 ? 16.295 5.932 -9.759 1.00 61.53 89 ARG A CA 1
ATOM 689 C C . ARG A 1 89 ? 16.063 6.790 -8.497 1.00 61.53 89 ARG A C 1
ATOM 691 O O . ARG A 1 89 ? 16.502 6.421 -7.413 1.00 61.53 89 ARG A O 1
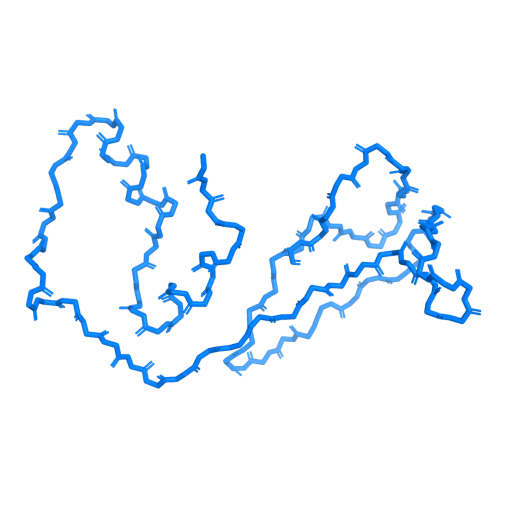ATOM 698 N N . ARG A 1 90 ? 15.419 7.952 -8.631 1.00 55.53 90 ARG A N 1
ATOM 699 C CA . ARG A 1 90 ? 15.047 8.876 -7.550 1.00 55.53 90 ARG A CA 1
ATOM 700 C C . ARG A 1 90 ? 13.590 8.739 -7.088 1.00 55.53 90 ARG A C 1
ATOM 702 O O . ARG A 1 90 ? 13.243 9.357 -6.088 1.00 55.53 90 ARG A O 1
ATOM 709 N N . GLY A 1 91 ? 12.761 7.947 -7.771 1.00 45.97 91 GLY A N 1
ATOM 710 C CA . GLY A 1 91 ? 11.397 7.630 -7.342 1.00 45.97 91 GLY A CA 1
ATOM 711 C C . GLY A 1 91 ? 11.366 6.284 -6.629 1.00 45.97 91 GLY A C 1
ATOM 712 O O . GLY A 1 91 ? 11.603 5.258 -7.249 1.00 45.97 91 GLY A O 1
ATOM 713 N N . ALA A 1 92 ? 11.143 6.284 -5.320 1.00 39.50 92 ALA A N 1
ATOM 714 C CA . ALA A 1 92 ? 11.013 5.069 -4.528 1.00 39.50 92 ALA A CA 1
ATOM 715 C C . ALA A 1 92 ? 9.712 4.312 -4.855 1.00 39.50 92 ALA A C 1
ATOM 717 O O . ALA A 1 92 ? 8.701 4.944 -5.136 1.00 39.50 92 ALA A O 1
ATOM 718 N N . SER A 1 93 ? 9.792 2.979 -4.761 1.00 40.78 93 SER A N 1
ATOM 719 C CA . SER A 1 93 ? 8.735 1.993 -4.479 1.00 40.78 93 SER A CA 1
ATOM 720 C C . SER A 1 93 ? 7.315 2.323 -4.956 1.00 40.78 93 SER A C 1
ATOM 722 O O . SER A 1 93 ? 6.629 3.147 -4.357 1.00 40.78 93 SER A O 1
ATOM 724 N N . PHE A 1 94 ? 6.839 1.589 -5.960 1.00 47.22 94 PHE A N 1
ATOM 725 C CA . PHE A 1 94 ? 5.418 1.553 -6.298 1.00 47.22 94 PHE A CA 1
ATOM 726 C C . PHE A 1 94 ? 4.693 0.650 -5.297 1.00 47.22 94 PHE A C 1
ATOM 728 O O . PHE A 1 94 ? 5.157 -0.463 -5.028 1.00 47.22 94 PHE A O 1
ATOM 735 N N . LEU A 1 95 ? 3.623 1.175 -4.701 1.00 40.78 95 LEU A N 1
ATOM 736 C CA . LEU A 1 95 ? 2.676 0.407 -3.900 1.00 40.78 95 LEU A CA 1
ATOM 737 C C . LEU A 1 95 ? 1.893 -0.572 -4.798 1.00 40.78 95 LEU A C 1
ATOM 739 O O . LEU A 1 95 ? 1.662 -0.261 -5.993 1.00 40.78 95 LEU A O 1
#